Protein AF-A0A929RGM1-F1 (afdb_monomer_lite)

Secondary structure (DSSP, 8-state):
-----HHHHHHHHHHHHHTSTT-HHHHHHHHHHHHHHHHHHHHHHHHHHHHHHHHHHHTTTT------SS---HHHHHHGGGSTT-----EEEEEEEE--TT-TTSPEEEEEE-HHHHHHHT---SSSS----

Foldseek 3Di:
DDPPDPVNVVVVVVVCVVVCVVVVVVVVVVVCCVVVVVVVVVVVVVVVVVVVVVVCLLVVVVDDDDDDPPPDDQVVQCCQCVPPPDQTKDKDWDPVADQDPVHNVDGHIDIQMDPSVCVSNVHDDPDNDDDDD

Structure (mmCIF, N/CA/C/O backbone):
data_AF-A0A929RGM1-F1
#
_entry.id   AF-A0A929RGM1-F1
#
loop_
_atom_site.group_PDB
_atom_site.id
_atom_site.type_symbol
_atom_site.label_atom_id
_atom_site.label_alt_id
_atom_site.label_comp_id
_atom_site.label_asym_id
_atom_site.label_entity_id
_atom_site.label_seq_id
_atom_site.pdbx_PDB_ins_code
_atom_site.Cartn_x
_atom_site.Cartn_y
_atom_site.Cartn_z
_atom_site.occupancy
_atom_site.B_iso_or_equiv
_atom_site.auth_seq_id
_atom_site.auth_comp_id
_atom_site.auth_asym_id
_atom_site.auth_atom_id
_atom_site.pdbx_PDB_model_num
ATOM 1 N N . MET A 1 1 ? 7.173 16.650 -64.574 1.00 45.81 1 MET A N 1
ATOM 2 C CA . MET A 1 1 ? 7.467 16.515 -63.130 1.00 45.81 1 MET A CA 1
ATOM 3 C C . MET A 1 1 ? 7.708 15.042 -62.866 1.00 45.81 1 MET A C 1
ATOM 5 O O . MET A 1 1 ? 6.776 14.255 -62.935 1.00 45.81 1 MET A O 1
ATOM 9 N N . SER A 1 2 ? 8.979 14.668 -62.772 1.00 53.81 2 SER A N 1
ATOM 10 C CA . SER A 1 2 ? 9.475 13.295 -62.864 1.00 53.81 2 SER A CA 1
ATOM 11 C C . SER A 1 2 ? 8.918 12.427 -61.737 1.00 53.81 2 SER A C 1
ATOM 13 O O . SER A 1 2 ? 9.112 12.737 -60.564 1.00 53.81 2 SER A O 1
ATOM 15 N N . THR A 1 3 ? 8.257 11.326 -62.090 1.00 59.88 3 THR A N 1
ATOM 16 C CA . THR A 1 3 ? 7.874 10.258 -61.164 1.00 59.88 3 THR A CA 1
ATOM 17 C C .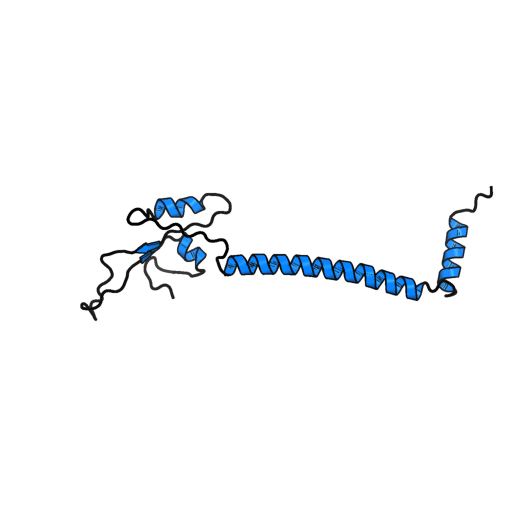 THR A 1 3 ? 9.136 9.531 -60.705 1.00 59.88 3 THR A C 1
ATOM 19 O O . THR A 1 3 ? 9.510 8.492 -61.251 1.00 59.88 3 THR A O 1
ATOM 22 N N . LEU A 1 4 ? 9.846 10.102 -59.734 1.00 65.62 4 LEU A N 1
ATOM 23 C CA . LEU A 1 4 ? 10.878 9.376 -59.006 1.00 65.62 4 LEU A CA 1
ATOM 24 C C . LEU A 1 4 ? 10.196 8.202 -58.306 1.00 65.62 4 LEU A C 1
ATOM 26 O O . LEU A 1 4 ? 9.332 8.389 -57.450 1.00 65.62 4 LEU A O 1
ATOM 30 N N . SER A 1 5 ? 10.541 6.982 -58.718 1.00 84.94 5 SER A N 1
ATOM 31 C CA . SER A 1 5 ? 9.991 5.794 -58.075 1.00 84.94 5 SER A CA 1
ATOM 32 C C . SER A 1 5 ? 10.426 5.793 -56.607 1.00 84.94 5 SER A C 1
ATOM 34 O O . SER A 1 5 ? 11.604 5.977 -56.305 1.00 84.94 5 SER A O 1
ATOM 36 N N . TRP A 1 6 ? 9.484 5.576 -55.689 1.00 84.50 6 TRP A N 1
ATOM 37 C CA . TRP A 1 6 ? 9.719 5.510 -54.238 1.00 84.50 6 TRP A CA 1
ATOM 38 C C . TRP A 1 6 ? 10.904 4.606 -53.851 1.00 84.50 6 TRP A C 1
ATOM 40 O O . TRP A 1 6 ? 11.647 4.876 -52.912 1.00 84.50 6 TRP A O 1
ATOM 50 N N . ARG A 1 7 ? 11.130 3.555 -54.646 1.00 85.69 7 ARG A N 1
ATOM 51 C CA . ARG A 1 7 ? 12.242 2.611 -54.498 1.00 85.69 7 ARG A CA 1
ATOM 52 C C . ARG A 1 7 ? 13.611 3.256 -54.724 1.00 85.69 7 ARG A C 1
ATOM 54 O O . ARG A 1 7 ? 14.546 2.908 -54.016 1.00 85.69 7 ARG A O 1
ATOM 61 N N . ALA A 1 8 ? 13.715 4.185 -55.673 1.00 85.31 8 ALA A N 1
ATOM 62 C CA . ALA A 1 8 ? 14.955 4.907 -55.957 1.00 85.31 8 ALA A CA 1
ATOM 63 C C . ALA A 1 8 ? 15.303 5.899 -54.834 1.00 85.31 8 ALA A C 1
ATOM 65 O O . ALA A 1 8 ? 16.464 6.027 -54.457 1.00 85.31 8 ALA A O 1
ATOM 66 N N . LEU A 1 9 ? 14.290 6.545 -54.247 1.00 84.44 9 LEU A N 1
ATOM 67 C CA . LEU A 1 9 ? 14.470 7.416 -53.081 1.00 84.44 9 LEU A CA 1
ATOM 68 C C . LEU A 1 9 ? 14.950 6.624 -51.854 1.00 84.44 9 LEU A C 1
ATOM 70 O O . LEU A 1 9 ? 15.890 7.038 -51.183 1.00 84.44 9 LEU A O 1
ATOM 74 N N . LEU A 1 10 ? 14.355 5.454 -51.596 1.00 86.06 10 LEU A N 1
ATOM 75 C CA . LEU A 1 10 ? 14.780 4.560 -50.513 1.00 86.06 10 LEU A CA 1
ATOM 76 C C . LEU A 1 10 ? 16.204 4.021 -50.708 1.00 86.06 10 LEU A C 1
ATOM 78 O O . LEU A 1 10 ? 16.947 3.922 -49.734 1.00 86.06 10 LEU A O 1
ATOM 82 N N . SER A 1 11 ? 16.600 3.677 -51.940 1.00 83.81 11 SER A N 1
ATOM 83 C CA . SER A 1 11 ? 17.955 3.176 -52.202 1.00 83.81 11 SER A CA 1
ATOM 84 C C . SER A 1 11 ? 19.031 4.239 -51.997 1.00 83.81 11 SER A C 1
ATOM 86 O O . SER A 1 11 ? 20.115 3.908 -51.519 1.00 83.81 11 SER A O 1
ATOM 88 N N . GLU A 1 12 ? 18.733 5.498 -52.328 1.00 82.12 12 GLU A N 1
ATOM 89 C CA . GLU A 1 12 ? 19.677 6.599 -52.130 1.00 82.12 12 GLU A CA 1
ATOM 90 C C . GLU A 1 12 ? 19.787 6.966 -50.648 1.00 82.12 12 GLU A C 1
ATOM 92 O O . GLU A 1 12 ? 20.886 6.980 -50.102 1.00 82.12 12 GLU A O 1
ATOM 97 N N . ALA A 1 13 ? 18.650 7.088 -49.950 1.00 81.94 13 ALA A N 1
ATOM 98 C CA . ALA A 1 13 ? 18.630 7.301 -48.504 1.00 81.94 13 ALA A CA 1
ATOM 99 C C . ALA A 1 13 ? 19.386 6.195 -47.743 1.00 81.94 13 ALA A C 1
ATOM 101 O O . ALA A 1 13 ? 20.087 6.466 -46.772 1.00 81.94 13 ALA A O 1
ATOM 102 N N . TRP A 1 14 ? 19.293 4.938 -48.194 1.00 81.06 14 TRP A N 1
ATOM 103 C CA . TRP A 1 14 ? 20.064 3.834 -47.621 1.00 81.06 14 TRP A CA 1
ATOM 104 C C . TRP A 1 14 ? 21.578 3.993 -47.827 1.00 81.06 14 TRP A C 1
ATOM 106 O O . TRP 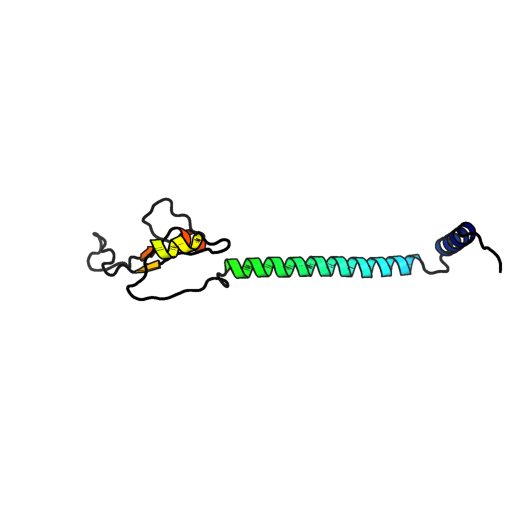A 1 14 ? 22.351 3.766 -46.894 1.00 81.06 14 TRP A O 1
ATOM 116 N N . ARG A 1 15 ? 22.022 4.400 -49.025 1.00 80.94 15 ARG A N 1
ATOM 117 C CA . ARG A 1 15 ? 23.446 4.676 -49.290 1.00 80.94 15 ARG A CA 1
ATOM 118 C C . ARG A 1 15 ? 23.948 5.867 -48.476 1.00 80.94 15 ARG A C 1
ATOM 120 O O . ARG A 1 15 ? 25.059 5.796 -47.953 1.00 80.94 15 ARG A O 1
ATOM 127 N N . ASP A 1 16 ? 23.132 6.898 -48.288 1.00 78.62 16 ASP A N 1
ATOM 128 C CA . ASP A 1 16 ? 23.451 8.043 -47.428 1.00 78.62 16 ASP A CA 1
ATOM 129 C C . ASP A 1 16 ? 23.593 7.628 -45.957 1.00 78.62 16 ASP A C 1
ATOM 131 O O . ASP A 1 16 ? 24.539 8.030 -45.274 1.00 78.62 16 ASP A O 1
ATOM 135 N N . CYS A 1 17 ? 22.720 6.737 -45.479 1.00 76.75 17 CYS A N 1
ATOM 136 C CA . CYS A 1 17 ? 22.841 6.145 -44.148 1.00 76.75 17 CYS A CA 1
ATOM 137 C C . CYS A 1 17 ? 24.127 5.316 -43.991 1.00 76.75 17 CYS A C 1
ATOM 139 O O . CYS A 1 17 ? 24.816 5.445 -42.979 1.00 76.75 17 CYS A O 1
ATOM 141 N N . MET A 1 18 ? 24.467 4.479 -44.980 1.00 76.44 18 MET A N 1
ATOM 142 C CA . MET A 1 18 ? 25.646 3.599 -44.932 1.00 76.44 18 MET A CA 1
ATOM 143 C C . MET A 1 18 ? 26.973 4.341 -45.128 1.00 76.44 18 MET A C 1
ATOM 145 O O . MET A 1 18 ? 27.988 3.924 -44.576 1.00 76.44 18 MET A O 1
ATOM 149 N N . SER A 1 19 ? 26.981 5.433 -45.894 1.00 77.12 19 SER A N 1
ATOM 150 C CA . SER A 1 19 ? 28.186 6.233 -46.152 1.00 77.12 19 SER A CA 1
ATOM 151 C C . SER A 1 19 ? 28.596 7.117 -44.967 1.00 77.12 19 SER A C 1
ATOM 153 O O . SER A 1 19 ? 29.677 7.702 -44.985 1.00 77.12 19 SER A O 1
ATOM 155 N N . GLY A 1 20 ? 27.764 7.210 -43.920 1.00 66.38 20 GLY A N 1
ATOM 156 C CA . GLY A 1 20 ? 28.074 7.922 -42.674 1.00 66.38 20 GLY A CA 1
ATOM 157 C C . GLY A 1 20 ? 28.031 9.452 -42.774 1.00 66.38 20 GLY A C 1
ATOM 158 O O . GLY A 1 20 ? 28.186 10.137 -41.762 1.00 66.38 20 GLY A O 1
ATOM 159 N N . THR A 1 21 ? 27.764 10.001 -43.959 1.00 65.75 21 THR A N 1
ATOM 160 C CA . THR A 1 21 ? 27.713 11.446 -44.240 1.00 65.75 21 THR A CA 1
ATOM 161 C C . THR A 1 21 ? 26.580 12.144 -43.484 1.00 65.75 21 THR A C 1
ATOM 163 O O . THR A 1 21 ? 26.756 13.251 -42.978 1.00 65.75 21 THR A O 1
ATOM 166 N N . ALA A 1 22 ? 25.446 11.464 -43.309 1.00 68.00 22 ALA A N 1
ATOM 167 C CA . ALA A 1 22 ? 24.259 11.999 -42.647 1.00 68.00 22 ALA A CA 1
ATOM 168 C C . ALA A 1 22 ? 24.266 11.871 -41.104 1.00 68.00 22 ALA A C 1
ATOM 170 O O . ALA A 1 22 ? 23.242 12.101 -40.465 1.00 68.00 22 ALA A O 1
ATOM 171 N N . ARG A 1 23 ? 25.399 11.496 -40.477 1.00 78.44 23 ARG A N 1
ATOM 172 C CA . ARG A 1 23 ? 25.530 11.294 -39.010 1.00 78.44 23 ARG A CA 1
ATOM 173 C C . ARG A 1 23 ? 24.435 10.403 -38.401 1.00 78.44 23 ARG A C 1
ATOM 175 O O . ARG A 1 23 ? 24.088 10.549 -37.228 1.00 78.44 23 ARG A O 1
ATOM 182 N N . VAL A 1 24 ? 23.907 9.465 -39.185 1.00 81.81 24 VAL A N 1
ATOM 183 C CA . VAL A 1 24 ? 22.728 8.662 -38.831 1.00 81.81 24 VAL A CA 1
ATOM 184 C C . VAL A 1 24 ? 22.916 7.943 -37.504 1.00 81.81 24 VAL A C 1
ATOM 186 O O . VAL A 1 24 ? 22.039 8.032 -36.660 1.00 81.81 24 VAL A O 1
ATOM 189 N N . GLY A 1 25 ? 24.089 7.357 -37.245 1.00 78.56 25 GLY A N 1
ATOM 190 C CA . GLY A 1 25 ? 24.372 6.709 -35.959 1.00 78.56 25 GLY A CA 1
ATOM 191 C C . GLY A 1 25 ? 24.206 7.641 -34.751 1.00 78.56 25 GLY A C 1
ATOM 192 O O . GLY A 1 25 ? 23.564 7.267 -33.773 1.00 78.56 25 GLY A O 1
ATOM 193 N N . MET A 1 26 ? 24.709 8.878 -34.829 1.00 84.12 26 MET A N 1
ATOM 194 C CA . MET A 1 26 ? 24.552 9.866 -33.754 1.00 84.12 26 MET A CA 1
ATOM 195 C C . MET A 1 26 ? 23.081 10.249 -33.560 1.00 84.12 26 MET A C 1
ATOM 197 O O . MET A 1 26 ? 22.609 10.315 -32.427 1.00 84.12 26 MET A O 1
ATOM 201 N N . LEU A 1 27 ? 22.348 10.467 -34.656 1.00 86.50 27 LEU A N 1
ATOM 202 C CA . LEU A 1 27 ? 20.924 10.803 -34.608 1.00 86.50 27 LEU A CA 1
ATOM 203 C C . LEU A 1 27 ? 20.079 9.639 -34.075 1.00 86.50 27 LEU A C 1
ATOM 205 O O . LEU A 1 27 ? 19.170 9.868 -33.284 1.00 86.50 27 LEU A O 1
ATOM 209 N N . THR A 1 28 ? 20.398 8.395 -34.437 1.00 86.38 28 THR A N 1
ATOM 210 C CA . THR A 1 28 ? 19.724 7.197 -33.923 1.00 86.38 28 THR A CA 1
ATOM 211 C C . THR A 1 28 ? 19.978 7.017 -32.433 1.00 86.38 28 THR A C 1
ATOM 213 O O . THR A 1 28 ? 19.033 6.745 -31.696 1.00 86.38 28 THR A O 1
ATOM 216 N N . ILE A 1 29 ? 21.215 7.211 -31.961 1.00 89.19 29 ILE A N 1
ATOM 217 C CA . ILE A 1 29 ? 21.531 7.154 -30.526 1.00 89.19 29 ILE A CA 1
ATOM 218 C C . ILE A 1 29 ? 20.762 8.243 -29.778 1.00 89.19 29 ILE A C 1
ATOM 220 O O . ILE A 1 29 ? 20.124 7.947 -28.772 1.00 89.19 29 ILE A O 1
ATOM 224 N N . LEU A 1 30 ? 20.768 9.478 -30.288 1.00 92.81 30 LEU A N 1
ATOM 225 C CA . LEU A 1 30 ? 20.038 10.592 -29.684 1.00 92.81 30 LEU A CA 1
ATOM 226 C C . LEU A 1 30 ? 18.533 10.302 -29.621 1.00 92.81 30 LEU A C 1
ATOM 228 O O . LEU A 1 30 ? 17.927 10.441 -28.563 1.00 92.81 30 LEU A O 1
ATOM 232 N N . ALA A 1 31 ? 17.938 9.859 -30.729 1.00 93.06 31 ALA A N 1
ATOM 233 C CA . ALA A 1 31 ? 16.524 9.507 -30.790 1.00 93.06 31 ALA A CA 1
ATOM 234 C C . ALA A 1 31 ? 16.187 8.369 -29.816 1.00 93.06 31 ALA A C 1
ATOM 236 O O . ALA A 1 31 ? 15.206 8.458 -29.082 1.00 93.06 31 ALA A O 1
ATOM 237 N N . THR A 1 32 ? 17.029 7.337 -29.753 1.00 93.75 32 THR A N 1
ATOM 238 C CA . THR A 1 32 ? 16.849 6.206 -28.834 1.00 93.75 32 THR A CA 1
ATOM 239 C C . THR A 1 32 ? 16.952 6.653 -27.380 1.00 93.75 32 THR A C 1
ATOM 241 O O . THR A 1 32 ? 16.131 6.252 -26.563 1.00 93.75 32 THR A O 1
ATOM 244 N N . ALA A 1 33 ? 17.915 7.515 -27.052 1.00 95.88 33 ALA A N 1
ATOM 245 C CA . ALA A 1 33 ? 18.078 8.055 -25.708 1.00 95.88 33 ALA A CA 1
ATOM 246 C C . ALA A 1 33 ? 16.890 8.935 -25.295 1.00 95.88 33 ALA A C 1
ATOM 248 O O . ALA A 1 33 ? 16.409 8.814 -24.173 1.00 95.88 33 ALA A O 1
ATOM 249 N N . LEU A 1 34 ? 16.384 9.779 -26.199 1.00 96.56 34 LEU A N 1
ATOM 250 C CA . LEU A 1 34 ? 15.218 10.625 -25.937 1.00 96.56 34 LEU A CA 1
ATOM 251 C C . LEU A 1 34 ? 13.952 9.788 -25.728 1.00 96.56 34 LEU A C 1
ATOM 253 O O . LEU A 1 34 ? 13.276 9.940 -24.714 1.00 96.56 34 LEU A O 1
ATOM 257 N N . VAL A 1 35 ? 13.653 8.873 -26.653 1.00 96.56 35 VAL A N 1
ATOM 258 C CA . VAL A 1 35 ? 12.462 8.014 -26.568 1.00 96.56 35 VAL A CA 1
ATOM 259 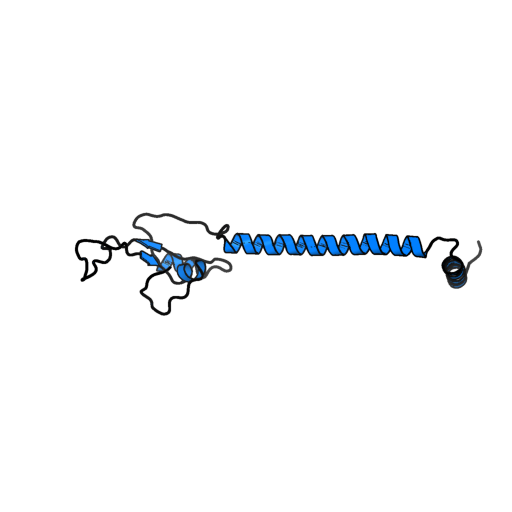C C . VAL A 1 35 ? 12.558 7.073 -25.368 1.00 96.56 35 VAL A C 1
ATOM 261 O O . VAL A 1 35 ? 11.625 6.992 -24.574 1.00 96.56 35 VAL A O 1
ATOM 264 N N . GLY A 1 36 ? 13.700 6.406 -25.191 1.00 95.88 36 GLY A N 1
ATOM 265 C CA . GLY A 1 36 ? 13.943 5.523 -24.055 1.00 95.88 36 GLY A CA 1
ATOM 266 C C . GLY A 1 36 ? 13.874 6.264 -22.721 1.00 95.88 36 GLY A C 1
ATOM 267 O O . GLY A 1 36 ? 13.262 5.770 -21.781 1.00 95.88 36 GLY A O 1
ATOM 268 N N . GLY A 1 37 ? 14.422 7.479 -22.650 1.00 95.75 37 GLY A N 1
ATOM 269 C CA . GLY A 1 37 ? 14.340 8.334 -21.467 1.00 95.75 37 GLY A CA 1
ATOM 270 C C . GLY A 1 37 ? 12.902 8.686 -21.094 1.00 95.75 37 GLY A C 1
ATOM 271 O O . GLY A 1 37 ? 12.535 8.559 -19.929 1.00 95.75 37 GLY A O 1
ATOM 272 N N . ILE A 1 38 ? 12.073 9.057 -22.076 1.00 95.44 38 ILE A N 1
ATOM 273 C CA . ILE A 1 38 ? 10.648 9.355 -21.858 1.00 95.44 38 ILE A CA 1
ATOM 274 C C . ILE A 1 38 ? 9.903 8.115 -21.352 1.00 95.44 38 ILE A C 1
ATOM 276 O O . ILE A 1 38 ? 9.178 8.209 -20.365 1.00 95.44 38 ILE A O 1
ATOM 280 N N . ILE A 1 39 ? 10.115 6.952 -21.975 1.00 94.94 39 ILE A N 1
ATOM 281 C CA . ILE A 1 39 ? 9.470 5.694 -21.562 1.00 94.94 39 ILE A CA 1
ATOM 282 C C . ILE A 1 39 ? 9.866 5.326 -20.125 1.00 94.94 39 ILE A C 1
ATOM 284 O O . ILE A 1 39 ? 9.013 4.973 -19.311 1.00 94.94 39 ILE A O 1
ATOM 288 N N . CYS A 1 40 ? 11.154 5.431 -19.789 1.00 94.31 40 CYS A N 1
ATOM 289 C CA . CYS A 1 40 ? 11.642 5.162 -18.439 1.00 94.31 40 CYS A CA 1
ATOM 290 C C . CYS A 1 40 ? 11.072 6.147 -17.410 1.00 94.31 40 CYS A C 1
ATOM 292 O O . CYS A 1 40 ? 10.705 5.730 -16.311 1.00 94.31 40 CYS A O 1
ATOM 294 N N . ALA A 1 41 ? 10.988 7.436 -17.754 1.00 93.19 41 ALA A N 1
ATOM 295 C CA . ALA A 1 41 ? 10.419 8.456 -16.880 1.00 93.19 41 ALA A CA 1
ATOM 296 C C . ALA A 1 41 ? 8.934 8.187 -16.599 1.00 93.19 41 ALA A C 1
ATOM 298 O O . ALA A 1 41 ? 8.530 8.187 -15.439 1.00 93.19 41 ALA A O 1
ATOM 299 N N . ASP A 1 42 ? 8.149 7.876 -17.633 1.00 93.06 42 ASP A N 1
ATOM 300 C CA . ASP A 1 42 ? 6.725 7.560 -17.499 1.00 93.06 42 ASP A CA 1
ATOM 301 C C . ASP A 1 42 ? 6.494 6.316 -16.625 1.00 93.06 42 ASP A C 1
ATOM 303 O O . ASP A 1 42 ? 5.723 6.343 -15.662 1.00 93.06 42 ASP A O 1
ATOM 307 N N . ALA A 1 43 ? 7.260 5.246 -16.867 1.00 90.50 43 ALA A N 1
ATOM 308 C CA . ALA A 1 43 ? 7.209 4.038 -16.047 1.00 90.50 43 ALA A CA 1
ATOM 309 C C . ALA A 1 43 ? 7.565 4.313 -14.574 1.00 90.50 43 ALA A C 1
ATOM 311 O O . ALA A 1 43 ? 6.940 3.759 -13.663 1.00 90.50 43 ALA A O 1
ATOM 312 N N . PHE A 1 44 ? 8.552 5.179 -14.321 1.00 90.62 44 PHE A N 1
ATOM 313 C CA . PHE A 1 44 ? 8.931 5.566 -12.964 1.00 90.62 44 PHE A CA 1
ATOM 314 C C . PHE A 1 44 ? 7.839 6.397 -12.279 1.00 90.62 44 PHE A C 1
ATOM 316 O O . PHE A 1 44 ? 7.519 6.127 -11.121 1.00 90.62 44 PHE A O 1
ATOM 323 N N . SER A 1 45 ? 7.228 7.348 -12.989 1.00 88.62 45 SER A N 1
ATOM 324 C CA . SER A 1 45 ? 6.122 8.170 -12.485 1.00 88.62 45 SER A CA 1
ATOM 325 C C . SER A 1 45 ? 4.875 7.345 -12.157 1.00 88.62 45 SER A C 1
ATOM 327 O O . SER A 1 45 ? 4.274 7.519 -11.099 1.00 88.62 45 SER A O 1
ATOM 329 N N . LEU A 1 46 ? 4.502 6.392 -13.013 1.00 85.88 46 LEU A N 1
ATOM 330 C CA . LEU A 1 46 ? 3.401 5.464 -12.730 1.00 85.88 46 LEU A CA 1
ATOM 331 C C . LEU A 1 46 ? 3.685 4.632 -11.477 1.00 85.88 46 LEU A C 1
ATOM 333 O O . LEU A 1 46 ? 2.824 4.463 -10.605 1.00 85.88 46 LEU A O 1
ATOM 337 N N . ARG A 1 47 ? 4.921 4.139 -11.355 1.00 86.06 47 ARG A N 1
ATOM 338 C CA . ARG A 1 47 ? 5.337 3.352 -10.198 1.00 86.06 47 ARG A CA 1
ATOM 339 C C . ARG A 1 47 ? 5.334 4.186 -8.920 1.00 86.06 47 ARG A C 1
ATOM 341 O O . ARG A 1 47 ? 4.831 3.691 -7.914 1.00 86.06 47 ARG A O 1
ATOM 348 N N . SER A 1 48 ? 5.840 5.419 -8.935 1.00 83.81 48 SER A N 1
ATOM 349 C CA . SER A 1 48 ? 5.874 6.268 -7.738 1.00 83.81 48 SER A CA 1
ATOM 350 C C . SER A 1 48 ? 4.468 6.561 -7.215 1.00 83.81 48 SER A C 1
ATOM 352 O O . SER A 1 48 ? 4.214 6.340 -6.034 1.00 83.81 48 SER A O 1
ATOM 354 N N . VAL A 1 49 ? 3.524 6.913 -8.095 1.00 84.06 49 VAL A N 1
ATOM 355 C CA . VAL A 1 49 ? 2.118 7.143 -7.718 1.00 84.06 49 VAL A CA 1
ATOM 356 C C . VAL A 1 49 ? 1.482 5.882 -7.128 1.00 84.06 49 VAL A C 1
ATOM 358 O O . VAL A 1 49 ? 0.779 5.953 -6.120 1.00 84.06 49 VAL A O 1
ATOM 361 N N . SER A 1 50 ? 1.744 4.708 -7.711 1.00 80.31 50 SER A N 1
ATOM 362 C CA . SER A 1 50 ? 1.202 3.444 -7.191 1.00 80.31 50 SER A CA 1
ATOM 363 C C . SER A 1 50 ? 1.735 3.092 -5.797 1.00 80.31 50 SER A C 1
ATOM 365 O O . SER A 1 50 ? 0.975 2.638 -4.938 1.00 80.31 50 SER A O 1
ATOM 367 N N . VAL A 1 51 ? 3.028 3.334 -5.561 1.00 82.88 51 VAL A N 1
ATOM 368 C CA . VAL A 1 51 ? 3.693 3.071 -4.280 1.00 82.88 51 VAL A CA 1
ATOM 369 C C . VAL A 1 51 ? 3.195 4.048 -3.224 1.00 82.88 51 VAL A C 1
ATOM 371 O O . VAL A 1 51 ? 2.893 3.631 -2.110 1.00 82.88 51 VAL A O 1
ATOM 374 N N . GLU A 1 52 ? 3.034 5.317 -3.582 1.00 78.50 52 GLU A N 1
ATOM 375 C CA . GLU A 1 52 ? 2.530 6.353 -2.683 1.00 78.50 52 GLU A CA 1
ATOM 376 C C . GLU A 1 52 ? 1.055 6.141 -2.317 1.00 78.50 52 GLU A C 1
ATOM 378 O O . GLU A 1 52 ? 0.665 6.240 -1.156 1.00 78.50 52 GLU A O 1
ATOM 383 N N . ALA A 1 53 ? 0.222 5.725 -3.274 1.00 72.00 53 ALA A N 1
ATOM 384 C CA . ALA A 1 53 ? -1.153 5.334 -2.978 1.00 72.00 53 ALA A CA 1
ATOM 385 C C . ALA A 1 53 ? -1.219 4.103 -2.054 1.00 72.00 53 ALA A C 1
ATOM 387 O O . ALA A 1 53 ? -2.118 3.995 -1.215 1.00 72.00 53 ALA A O 1
ATOM 388 N N . ALA A 1 54 ? -0.287 3.155 -2.197 1.00 74.81 54 ALA A N 1
ATOM 389 C CA . ALA A 1 54 ? -0.200 2.001 -1.312 1.00 74.81 54 ALA A CA 1
ATOM 390 C C . ALA A 1 54 ? 0.257 2.399 0.099 1.00 74.81 54 ALA A C 1
ATOM 392 O O . ALA A 1 54 ? -0.397 2.000 1.063 1.00 74.81 54 ALA A O 1
ATOM 393 N N . SER A 1 55 ? 1.304 3.219 0.230 1.00 75.75 55 SER A N 1
ATOM 394 C CA . SER A 1 55 ? 1.791 3.689 1.531 1.00 75.75 55 SER A CA 1
ATOM 395 C C . SER A 1 55 ? 0.733 4.522 2.256 1.00 75.75 55 SER A C 1
ATOM 397 O O . SER A 1 55 ? 0.471 4.277 3.431 1.00 75.75 55 SER A O 1
ATOM 399 N N . PHE A 1 56 ? 0.021 5.411 1.555 1.00 75.38 56 PHE A N 1
ATOM 400 C CA . PHE A 1 56 ? -1.071 6.199 2.133 1.00 75.38 56 PHE A CA 1
ATOM 401 C C . PHE A 1 56 ? -2.182 5.320 2.731 1.00 75.38 56 PHE A C 1
ATOM 403 O O . PHE A 1 56 ? -2.733 5.627 3.790 1.00 75.38 56 PHE A O 1
ATOM 410 N N . ARG A 1 57 ? -2.497 4.188 2.087 1.00 77.81 57 ARG A N 1
ATOM 411 C CA . ARG A 1 57 ? -3.466 3.214 2.614 1.00 77.81 57 ARG A CA 1
ATOM 412 C C . ARG A 1 57 ? -2.926 2.425 3.803 1.00 77.81 57 ARG A C 1
ATOM 414 O O . ARG A 1 57 ? -3.699 2.174 4.724 1.00 77.81 57 ARG A O 1
ATOM 421 N N . VAL A 1 58 ? -1.649 2.038 3.784 1.00 75.56 58 VAL A N 1
ATOM 422 C CA . VAL A 1 58 ? -0.998 1.339 4.909 1.00 75.56 58 VAL A CA 1
ATOM 423 C C . VAL A 1 58 ? -0.947 2.238 6.144 1.00 75.56 58 VAL A C 1
ATOM 425 O O . VAL A 1 58 ? -1.220 1.777 7.245 1.00 75.56 58 VAL A O 1
ATOM 428 N N . HIS A 1 59 ? -0.710 3.537 5.967 1.00 77.12 59 HIS A N 1
ATOM 429 C CA . HIS A 1 59 ? -0.720 4.522 7.052 1.00 77.12 59 HIS A CA 1
ATOM 430 C C . HIS A 1 59 ? -2.126 5.006 7.440 1.00 77.12 59 HIS A C 1
ATOM 432 O O . HIS A 1 59 ? -2.260 6.045 8.079 1.00 77.12 59 HIS A O 1
ATOM 438 N N . LEU A 1 60 ? -3.179 4.274 7.050 1.00 76.81 60 LEU A N 1
ATOM 439 C CA . LEU A 1 60 ? -4.578 4.583 7.366 1.00 76.81 60 LEU A CA 1
ATOM 440 C C . LEU A 1 60 ? -5.021 6.002 6.946 1.00 76.81 60 LEU A C 1
ATOM 442 O O . LEU A 1 60 ? -6.035 6.494 7.427 1.00 76.81 60 LEU A O 1
ATOM 446 N N . GLY A 1 61 ? -4.340 6.649 5.993 1.00 76.62 61 GLY A N 1
ATOM 447 C CA . GLY A 1 61 ? -4.639 8.027 5.575 1.00 76.62 61 GLY A CA 1
ATOM 448 C C . GLY A 1 61 ? -6.017 8.205 4.919 1.00 76.62 61 GLY A C 1
ATOM 449 O O . GLY A 1 61 ? -6.540 9.313 4.842 1.00 76.62 61 GLY A O 1
ATOM 450 N N . SER A 1 62 ? -6.636 7.107 4.474 1.00 81.69 62 SER A N 1
ATOM 451 C CA . SER A 1 62 ? -8.005 7.075 3.928 1.00 81.69 62 SER A CA 1
ATOM 452 C C . SER A 1 62 ? -9.076 6.687 4.956 1.00 81.69 62 SER A C 1
ATOM 454 O O . SER A 1 62 ? -10.249 6.576 4.604 1.00 81.69 62 SER A O 1
ATOM 456 N N . VAL A 1 63 ? -8.700 6.470 6.219 1.00 85.56 63 VAL A N 1
ATOM 457 C CA . VAL A 1 63 ? -9.634 6.105 7.287 1.00 85.56 63 VAL A CA 1
ATOM 458 C C . VAL A 1 63 ? -10.201 7.367 7.924 1.00 85.56 63 VAL A C 1
ATOM 460 O O . VAL A 1 63 ? -9.468 8.256 8.351 1.00 85.56 63 VAL A O 1
ATOM 463 N N . ARG A 1 64 ? -11.529 7.438 8.020 1.00 85.62 64 ARG A N 1
ATOM 464 C CA . ARG A 1 64 ? -12.229 8.492 8.756 1.00 85.62 64 ARG A CA 1
ATOM 465 C C . ARG A 1 64 ? -12.785 7.923 10.054 1.00 85.62 64 ARG A C 1
ATOM 467 O O . ARG A 1 64 ? -13.588 6.997 10.022 1.00 85.62 64 ARG A O 1
ATOM 474 N N . VAL A 1 65 ? -12.390 8.515 11.178 1.00 88.12 65 VAL A N 1
ATOM 475 C CA . VAL A 1 65 ? -12.914 8.159 12.500 1.00 88.12 65 VAL A CA 1
ATOM 476 C C . VAL A 1 65 ? -14.155 8.998 12.786 1.00 88.12 65 VAL A C 1
ATOM 478 O O . VAL A 1 65 ? -14.101 10.226 12.752 1.00 88.12 65 VAL A O 1
ATOM 481 N N . LEU A 1 66 ? -15.271 8.330 13.066 1.00 87.50 66 LEU A N 1
ATOM 482 C CA . LEU A 1 66 ? -16.496 8.955 13.553 1.00 87.50 66 LEU A CA 1
ATOM 483 C C . LEU A 1 66 ? -16.625 8.641 15.042 1.00 87.50 66 LEU A C 1
ATOM 485 O O . LEU A 1 66 ? -16.581 7.477 15.432 1.00 87.50 66 LEU A O 1
ATOM 489 N N . GLN A 1 67 ? -16.756 9.676 15.868 1.00 89.00 67 GLN A N 1
ATOM 490 C CA . GLN A 1 67 ? -16.927 9.523 17.310 1.00 89.00 67 GLN A CA 1
ATOM 491 C C . GLN A 1 67 ? -18.381 9.784 17.688 1.00 89.00 67 GLN A C 1
ATOM 493 O O . GLN A 1 67 ? -18.944 10.816 17.329 1.00 89.00 67 GLN A O 1
ATOM 498 N N . ALA A 1 68 ? -18.969 8.856 18.435 1.00 85.31 68 ALA A N 1
ATOM 499 C CA . ALA A 1 68 ? -20.310 8.982 18.980 1.00 85.31 68 ALA A CA 1
ATOM 500 C C . ALA A 1 68 ? -20.319 8.369 20.387 1.00 85.31 68 ALA A C 1
ATOM 502 O O . ALA A 1 68 ? -19.980 7.201 20.561 1.00 8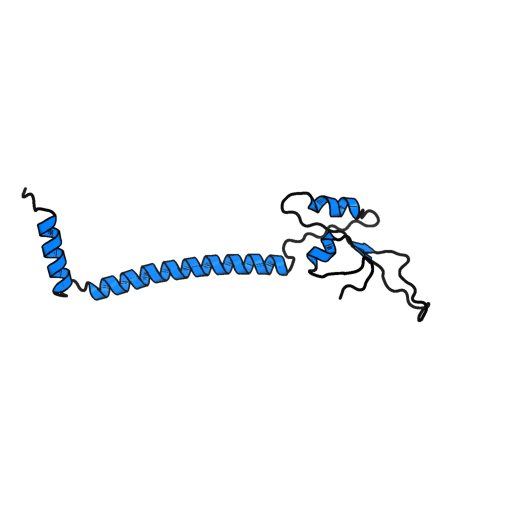5.31 68 ALA A O 1
ATOM 503 N N . GLN A 1 69 ? -20.631 9.162 21.413 1.00 83.12 69 GLN A N 1
ATOM 504 C CA . GLN A 1 69 ? -20.633 8.684 22.801 1.00 83.12 69 GLN A CA 1
ATOM 505 C C . GLN A 1 69 ? -21.933 7.929 23.096 1.00 83.12 69 GLN A C 1
ATOM 507 O O . GLN A 1 69 ? -23.018 8.430 22.807 1.00 83.12 69 GLN A O 1
ATOM 512 N N . GLY A 1 70 ? -21.821 6.716 23.645 1.00 82.44 70 GLY A N 1
ATOM 513 C CA . GLY A 1 70 ? -22.963 5.898 24.078 1.00 82.44 70 GLY A CA 1
ATOM 514 C C . GLY A 1 70 ? -23.872 5.360 22.963 1.00 82.44 70 GLY A C 1
ATOM 515 O O . GLY A 1 70 ? -24.854 4.691 23.261 1.00 82.44 70 GLY A O 1
ATOM 516 N N . SER A 1 71 ? -23.565 5.626 21.691 1.00 83.94 71 SER A N 1
ATOM 517 C CA . SER A 1 71 ? -24.424 5.301 20.538 1.00 83.94 71 SER A CA 1
ATOM 518 C C . SER A 1 71 ? -23.718 4.487 19.447 1.00 83.94 71 SER A C 1
ATOM 520 O O . SER A 1 71 ? -24.160 4.447 18.301 1.00 83.94 71 SER A O 1
ATOM 522 N N . ILE A 1 72 ? -22.621 3.809 19.799 1.00 89.12 72 ILE A N 1
ATOM 523 C CA . ILE A 1 72 ? -21.906 2.907 18.889 1.00 89.12 72 ILE A CA 1
ATOM 524 C C . ILE A 1 72 ? -22.593 1.537 18.896 1.00 89.12 72 ILE A C 1
ATOM 526 O O . ILE A 1 72 ? -22.427 0.748 19.831 1.00 89.12 72 ILE A O 1
ATOM 530 N N . ASP A 1 73 ? -23.332 1.248 17.825 1.00 89.88 73 ASP A N 1
ATOM 531 C CA . ASP A 1 73 ? -23.804 -0.097 17.500 1.00 89.88 73 ASP A CA 1
ATOM 532 C C . ASP A 1 73 ? -22.814 -0.779 16.547 1.00 89.88 73 ASP A C 1
ATOM 534 O O . ASP A 1 73 ? -22.738 -0.464 15.356 1.00 89.88 73 ASP A O 1
ATOM 538 N N . GLY A 1 74 ? -22.057 -1.738 17.085 1.00 88.81 74 GLY A N 1
ATOM 539 C CA . GLY A 1 74 ? -21.045 -2.469 16.332 1.00 88.81 74 GLY A CA 1
ATOM 540 C C . GLY A 1 74 ? -21.605 -3.197 15.110 1.00 88.81 74 GLY A C 1
ATOM 541 O O . GLY A 1 74 ? -20.977 -3.160 14.056 1.00 88.81 74 GLY A O 1
ATOM 542 N N . ALA A 1 75 ? -22.796 -3.797 15.200 1.00 89.88 75 ALA A N 1
ATOM 543 C CA . ALA A 1 75 ? -23.372 -4.551 14.086 1.00 89.88 75 ALA A CA 1
ATOM 544 C C . ALA A 1 75 ? -23.757 -3.630 12.919 1.00 89.88 75 ALA A C 1
ATOM 546 O O . ALA A 1 75 ? -23.498 -3.945 11.756 1.00 89.88 75 ALA A O 1
ATOM 547 N N . THR A 1 76 ? -24.329 -2.465 13.232 1.00 90.75 76 THR A N 1
ATOM 548 C CA . THR A 1 76 ? -24.692 -1.455 12.231 1.00 90.75 76 THR A CA 1
ATOM 549 C C . THR A 1 76 ? -23.452 -0.832 11.584 1.00 90.75 76 THR A C 1
ATOM 551 O O . THR A 1 76 ? -23.408 -0.672 10.363 1.00 90.75 76 THR A O 1
ATOM 554 N N . CYS A 1 77 ? -22.413 -0.528 12.367 1.00 90.88 77 CYS A N 1
ATOM 555 C CA . CYS A 1 77 ? -21.149 -0.022 11.831 1.00 90.88 77 CYS A CA 1
ATOM 556 C C . CYS A 1 77 ? -20.433 -1.054 10.949 1.00 90.88 77 CYS A C 1
ATOM 558 O O . CYS A 1 77 ? -19.936 -0.699 9.882 1.00 90.88 77 CYS A O 1
ATOM 560 N N . ASP A 1 78 ? -20.405 -2.325 11.353 1.00 90.75 78 ASP A N 1
ATOM 561 C CA . ASP A 1 78 ? -19.798 -3.400 10.564 1.00 90.75 78 ASP A CA 1
ATOM 562 C C . ASP A 1 78 ? -20.586 -3.655 9.268 1.00 90.75 78 ASP A C 1
ATOM 564 O O . ASP A 1 78 ? -19.996 -3.914 8.221 1.00 90.75 78 ASP A O 1
ATOM 568 N N . ALA A 1 79 ? -21.911 -3.455 9.269 1.00 91.12 79 ALA A N 1
ATOM 569 C CA . ALA A 1 79 ? -22.744 -3.581 8.072 1.00 91.12 79 ALA A CA 1
ATOM 570 C C . ALA A 1 79 ? -22.398 -2.576 6.955 1.00 91.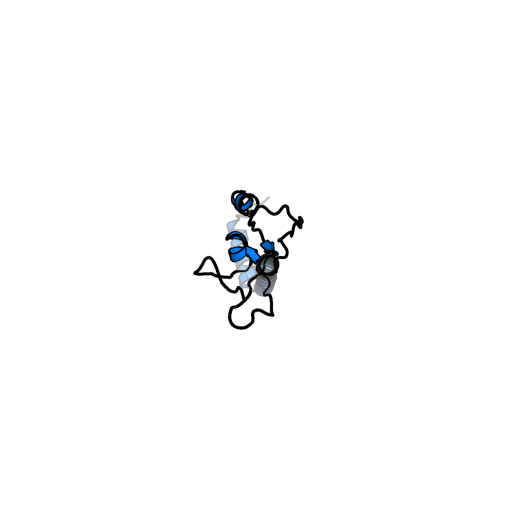12 79 ALA A C 1
ATOM 572 O O . ALA A 1 79 ? -22.694 -2.854 5.790 1.00 91.12 79 ALA A O 1
ATOM 573 N N . LEU A 1 80 ? -21.722 -1.460 7.261 1.00 89.56 80 LEU A N 1
ATOM 574 C CA . LEU A 1 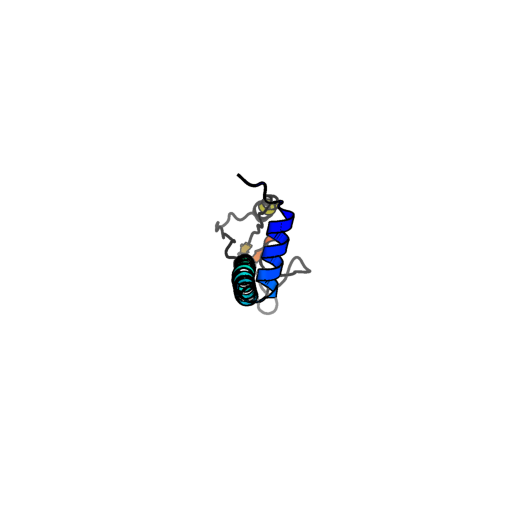80 ? -21.209 -0.529 6.245 1.00 89.56 80 LEU A CA 1
ATOM 575 C C . LEU A 1 80 ? -20.180 -1.188 5.312 1.00 89.56 80 LEU A C 1
ATOM 577 O O . LEU A 1 80 ? -20.032 -0.753 4.172 1.00 89.56 80 LEU A O 1
ATOM 581 N N . SER A 1 81 ? -19.520 -2.266 5.751 1.00 90.00 81 SER A N 1
ATOM 582 C CA . SER A 1 81 ? -18.605 -3.063 4.918 1.00 90.00 81 SER A CA 1
ATOM 583 C C . SER A 1 81 ? -19.292 -3.751 3.730 1.00 90.00 81 SER A C 1
ATOM 585 O O . SER A 1 81 ? -18.625 -4.179 2.792 1.00 90.00 81 SER A O 1
ATOM 587 N N . ARG A 1 82 ? -20.632 -3.833 3.724 1.00 90.69 82 ARG A N 1
ATOM 588 C CA . ARG A 1 82 ? -21.403 -4.354 2.584 1.00 90.69 82 ARG A CA 1
ATOM 589 C C . ARG A 1 82 ? -21.395 -3.405 1.385 1.00 90.69 82 ARG A C 1
ATOM 591 O O . ARG A 1 82 ? -21.738 -3.826 0.282 1.00 90.69 82 ARG A O 1
ATOM 598 N N . ILE A 1 83 ? -21.047 -2.133 1.586 1.00 92.69 83 ILE A N 1
ATOM 599 C CA . ILE A 1 83 ? -20.967 -1.147 0.508 1.00 92.69 83 ILE A CA 1
ATOM 600 C C . ILE A 1 83 ? -19.679 -1.406 -0.295 1.00 92.69 83 ILE A C 1
ATOM 602 O O . ILE A 1 83 ? -18.593 -1.421 0.290 1.00 92.69 83 ILE A O 1
ATOM 606 N N . PRO A 1 84 ? -19.755 -1.579 -1.630 1.00 89.94 84 PRO A N 1
ATOM 607 C CA . PRO A 1 84 ? -18.577 -1.834 -2.453 1.00 89.94 84 PRO A CA 1
ATOM 608 C C . PRO A 1 84 ? -17.489 -0.771 -2.261 1.00 89.94 84 PRO A C 1
ATOM 610 O O . PRO A 1 84 ? -17.735 0.424 -2.408 1.00 89.94 84 PRO A O 1
ATOM 613 N N . GLY A 1 85 ? -16.273 -1.218 -1.938 1.00 85.94 85 GLY A N 1
ATOM 614 C CA . GLY A 1 85 ? -15.117 -0.343 -1.719 1.00 85.94 85 GLY A CA 1
ATOM 615 C C . GLY A 1 85 ? -15.010 0.268 -0.316 1.00 85.94 85 GLY A C 1
ATOM 616 O O . GLY A 1 85 ? -14.036 0.973 -0.052 1.00 85.94 85 GLY A O 1
ATOM 617 N N . VAL A 1 86 ? -15.945 -0.015 0.597 1.00 88.69 86 VAL A N 1
ATOM 618 C CA . VAL A 1 86 ? -15.906 0.470 1.984 1.00 88.69 86 VAL A CA 1
ATOM 619 C C . VAL A 1 86 ? -15.368 -0.617 2.910 1.00 88.69 86 VAL A C 1
ATOM 621 O O . VAL A 1 86 ? -15.862 -1.738 2.941 1.00 88.69 86 VAL A O 1
ATOM 624 N N . ARG A 1 87 ? -14.360 -0.265 3.712 1.00 88.38 87 ARG A N 1
ATOM 625 C CA . ARG A 1 87 ? -13.945 -1.045 4.884 1.00 88.38 87 ARG A CA 1
ATOM 626 C C . ARG A 1 87 ? -14.411 -0.294 6.119 1.00 88.38 87 ARG A C 1
ATOM 628 O O . ARG A 1 87 ? -14.111 0.891 6.252 1.00 88.38 87 ARG A O 1
ATOM 635 N N . ALA A 1 88 ? -15.150 -0.968 6.986 1.00 91.19 88 ALA A N 1
ATOM 636 C CA . ALA A 1 88 ? -15.744 -0.369 8.169 1.00 91.19 88 ALA A CA 1
ATOM 637 C C . ALA A 1 88 ? -15.502 -1.252 9.386 1.00 91.19 88 ALA A C 1
ATOM 639 O O . ALA A 1 88 ? -15.291 -2.452 9.255 1.00 91.19 88 ALA A O 1
ATOM 640 N N . GLY A 1 89 ? -15.536 -0.633 10.556 1.00 90.31 89 GLY A N 1
ATOM 641 C CA . GLY A 1 89 ? -15.446 -1.306 11.834 1.00 90.31 89 GLY A CA 1
ATOM 642 C C . GLY A 1 89 ? -15.811 -0.338 12.951 1.00 90.31 89 GLY A C 1
ATOM 643 O O . GLY A 1 89 ? -15.773 0.881 12.770 1.00 90.31 89 GLY A O 1
ATOM 644 N N . ALA A 1 90 ? -16.194 -0.883 14.094 1.00 91.44 90 ALA A N 1
ATOM 645 C CA . ALA A 1 90 ? -16.451 -0.150 15.316 1.00 91.44 90 ALA A CA 1
ATOM 646 C C . ALA A 1 90 ? -15.482 -0.573 16.417 1.00 91.44 90 ALA A C 1
ATOM 648 O O . ALA A 1 90 ? -15.004 -1.711 16.467 1.00 91.44 90 ALA A O 1
ATOM 649 N N . VAL A 1 91 ? -15.225 0.382 17.305 1.00 90.50 91 VAL A N 1
ATOM 650 C CA . VAL A 1 91 ? -14.532 0.214 18.579 1.00 90.50 91 VAL A CA 1
ATOM 651 C C . VAL A 1 91 ? -15.414 0.892 19.619 1.00 90.50 91 VAL A C 1
ATOM 653 O O . VAL A 1 91 ? -15.793 2.048 19.427 1.00 90.50 91 VAL A O 1
ATOM 656 N N . ARG A 1 92 ? -15.726 0.214 20.721 1.00 89.81 92 ARG A N 1
ATOM 657 C CA . ARG A 1 92 ? -16.369 0.844 21.880 1.00 89.81 92 ARG A CA 1
ATOM 658 C C . ARG A 1 92 ? -15.685 0.428 23.171 1.00 89.81 92 ARG A C 1
ATOM 660 O O . ARG A 1 92 ? -15.235 -0.705 23.296 1.00 89.81 92 ARG A O 1
ATOM 667 N N . SER A 1 93 ? -15.601 1.354 24.121 1.00 87.75 93 SER A N 1
ATOM 668 C CA . SER A 1 93 ? -15.124 1.062 25.475 1.00 87.75 93 SER A CA 1
ATOM 669 C C . SER A 1 93 ? -16.235 0.394 26.277 1.00 87.75 93 SER A C 1
ATOM 671 O O . SER A 1 93 ? -17.388 0.814 26.192 1.00 87.75 93 SER A O 1
ATOM 673 N N . VAL A 1 94 ? -15.884 -0.599 27.088 1.00 84.25 94 VAL A N 1
ATOM 674 C CA . VAL A 1 94 ? -16.778 -1.216 28.070 1.00 84.25 94 VAL A CA 1
ATOM 675 C C . VAL A 1 94 ? -16.449 -0.625 29.437 1.00 84.25 94 VAL A C 1
ATOM 677 O O . VAL A 1 94 ? -15.364 -0.844 29.972 1.00 84.25 94 VAL A O 1
ATOM 680 N N . GLU A 1 95 ? -17.377 0.148 30.002 1.00 74.38 95 GLU A N 1
ATOM 681 C CA . GLU A 1 95 ? -17.170 0.903 31.252 1.00 74.38 95 GLU A CA 1
ATOM 682 C C . GLU A 1 95 ? -16.881 0.016 32.465 1.00 74.38 95 GLU A C 1
ATOM 684 O O . GLU A 1 95 ? -16.176 0.433 33.380 1.00 74.38 95 GLU A O 1
ATOM 689 N N . SER A 1 96 ? -17.371 -1.224 32.464 1.00 72.56 96 SER A N 1
ATOM 690 C CA . SER A 1 96 ? -17.137 -2.174 33.554 1.00 72.56 96 SER A CA 1
ATOM 691 C C . SER A 1 96 ? -15.686 -2.673 33.623 1.00 72.56 96 SER A C 1
ATOM 693 O O . SER A 1 96 ? -15.280 -3.176 34.670 1.00 72.56 96 SER A O 1
ATOM 695 N N . GLY A 1 97 ? -14.902 -2.514 32.544 1.00 70.62 97 GLY A N 1
ATOM 696 C CA . GLY A 1 97 ? -13.530 -3.016 32.441 1.00 70.62 97 GLY A CA 1
ATOM 697 C C . GLY A 1 97 ? -13.402 -4.520 32.716 1.00 70.62 97 GLY A C 1
ATOM 698 O O . GLY A 1 97 ? -14.387 -5.243 32.865 1.00 70.62 97 GLY A O 1
ATOM 699 N N . LEU A 1 98 ? -12.165 -5.008 32.795 1.00 75.25 98 LEU A N 1
ATOM 700 C CA . LEU A 1 98 ? -11.864 -6.325 33.360 1.00 75.25 98 LEU A CA 1
ATOM 701 C C . LEU A 1 98 ? -11.122 -6.145 34.685 1.00 75.25 98 LEU A C 1
ATOM 703 O O . LEU A 1 98 ? -10.129 -5.420 34.749 1.00 75.25 98 LEU A O 1
ATOM 707 N N . SER A 1 99 ? -11.588 -6.827 35.734 1.00 77.81 99 SER A N 1
ATOM 708 C CA . SER A 1 99 ? -10.879 -6.928 37.012 1.00 77.81 99 SER A CA 1
ATOM 709 C C . SER A 1 99 ? -10.162 -8.284 37.070 1.00 77.81 99 SER A C 1
ATOM 711 O O . SER A 1 99 ? -10.824 -9.323 37.153 1.00 77.81 99 SER A O 1
ATOM 713 N N . PRO A 1 100 ? -8.824 -8.324 36.953 1.00 74.94 100 PRO A N 1
ATOM 714 C CA . PRO A 1 100 ? -8.078 -9.570 37.001 1.00 74.94 100 PRO A CA 1
ATOM 715 C C . PRO A 1 100 ? -8.090 -10.130 38.425 1.00 74.94 100 PRO A C 1
ATOM 717 O O . PRO A 1 100 ? -7.803 -9.415 39.384 1.00 74.94 100 PRO A O 1
ATOM 720 N N . LEU A 1 101 ? -8.332 -11.438 38.567 1.00 75.19 101 LEU A N 1
ATOM 721 C CA . LEU A 1 101 ? -8.358 -12.100 39.880 1.00 75.19 101 LEU A CA 1
ATOM 722 C C . LEU A 1 101 ? -7.053 -11.920 40.676 1.00 75.19 101 LEU A C 1
ATOM 724 O O . LEU A 1 101 ? -7.082 -11.922 41.902 1.00 75.19 101 LEU A O 1
ATOM 728 N N . ALA A 1 102 ? -5.916 -11.766 39.993 1.00 78.38 102 ALA A N 1
ATOM 729 C CA . ALA A 1 102 ? -4.617 -11.573 40.633 1.00 78.38 102 ALA A CA 1
ATOM 730 C C . ALA A 1 102 ? -4.387 -10.134 41.136 1.00 78.38 102 ALA A C 1
ATOM 732 O O . ALA A 1 102 ? -3.602 -9.935 42.060 1.00 78.38 102 ALA A O 1
ATOM 733 N N . LEU A 1 103 ? -5.039 -9.130 40.534 1.00 75.75 103 LEU A N 1
ATOM 734 C CA . LEU A 1 103 ? -4.902 -7.712 40.889 1.00 75.75 103 LEU A CA 1
ATOM 735 C C . LEU A 1 103 ? -6.278 -7.013 40.872 1.00 75.75 103 LEU A C 1
ATOM 737 O O . LEU A 1 103 ? -6.517 -6.138 40.041 1.00 75.75 103 LEU A O 1
ATOM 741 N N . PRO A 1 104 ? -7.188 -7.349 41.803 1.00 71.56 104 PRO A N 1
ATOM 742 C CA . PRO A 1 104 ? -8.552 -6.815 41.804 1.00 71.56 104 PRO A CA 1
ATOM 743 C C . PRO A 1 104 ? -8.623 -5.297 42.045 1.00 71.56 104 PRO A C 1
ATOM 745 O O . PRO A 1 104 ? -9.630 -4.673 41.721 1.00 71.56 104 PRO A O 1
ATOM 748 N N . ALA A 1 105 ? -7.554 -4.695 42.581 1.00 72.12 105 ALA A N 1
ATOM 749 C CA . ALA A 1 105 ? -7.434 -3.249 42.778 1.00 72.12 105 ALA A CA 1
ATOM 750 C C . ALA A 1 105 ? -7.109 -2.463 41.489 1.00 72.12 105 ALA A C 1
ATOM 752 O O . ALA A 1 105 ? -7.171 -1.235 41.506 1.00 72.12 105 ALA A O 1
ATOM 753 N N . SER A 1 106 ? -6.778 -3.143 40.386 1.00 74.31 106 SER A N 1
ATOM 754 C CA . SER A 1 106 ? -6.478 -2.518 39.095 1.00 74.31 106 SER A CA 1
ATOM 755 C C . SER A 1 106 ? -7.526 -2.920 38.061 1.00 74.31 106 SER A C 1
ATOM 757 O O . SER A 1 106 ? -7.686 -4.102 37.770 1.00 74.31 106 SER A O 1
ATOM 759 N N . SER A 1 107 ? -8.224 -1.951 37.470 1.00 72.94 107 SER A N 1
ATOM 760 C CA . SER A 1 107 ? -9.097 -2.193 36.319 1.00 72.94 107 SER A CA 1
ATOM 761 C C . SER A 1 107 ? -8.292 -2.118 35.019 1.00 72.94 107 SER A C 1
ATOM 763 O O . SER A 1 107 ? -7.547 -1.165 34.791 1.00 72.94 107 SER A O 1
ATOM 765 N N . LEU A 1 108 ? -8.434 -3.125 34.152 1.00 79.88 108 LEU A N 1
ATOM 766 C CA . LEU A 1 108 ? -7.949 -3.042 32.775 1.00 79.88 108 LEU A CA 1
ATOM 767 C C . LEU A 1 108 ? -9.055 -2.486 31.869 1.00 79.88 108 LEU A C 1
ATOM 769 O O . LEU A 1 108 ? -10.197 -2.957 31.957 1.00 79.88 108 LEU A O 1
ATOM 773 N N . PRO A 1 109 ? -8.741 -1.518 30.987 1.00 81.06 109 PRO A N 1
ATOM 774 C CA . PRO A 1 109 ? -9.705 -1.028 30.016 1.00 81.06 109 PRO A CA 1
ATOM 775 C C . PRO A 1 109 ? -10.060 -2.158 29.048 1.00 81.06 109 PRO A C 1
ATOM 777 O O . PRO A 1 109 ? -9.182 -2.807 28.478 1.00 81.06 109 PRO A O 1
ATOM 780 N N . LEU A 1 110 ? -11.358 -2.393 28.877 1.00 86.31 110 LEU A N 1
ATOM 781 C CA . LEU A 1 110 ? -11.885 -3.383 27.951 1.00 86.31 110 LEU A CA 1
ATOM 782 C C . LEU A 1 110 ? -12.505 -2.660 26.759 1.00 86.31 110 LEU A C 1
ATOM 784 O O . LEU A 1 110 ? -13.288 -1.726 26.929 1.00 86.31 110 LEU A O 1
ATOM 788 N N . TYR A 1 111 ? -12.171 -3.122 25.560 1.00 86.69 111 TYR A N 1
ATOM 789 C CA . TYR A 1 111 ? -12.750 -2.625 24.323 1.00 86.69 111 TYR A CA 1
ATOM 790 C C . TYR A 1 111 ? -13.427 -3.762 23.578 1.00 86.69 111 TYR A C 1
ATOM 792 O O . TYR A 1 111 ? -12.877 -4.852 23.447 1.00 86.69 111 TYR A O 1
ATOM 800 N N . GLU A 1 112 ? -14.607 -3.473 23.051 1.00 88.31 112 GLU A N 1
ATOM 801 C CA . GLU A 1 112 ? -15.264 -4.323 22.074 1.00 88.31 112 GLU A CA 1
ATOM 802 C C . GLU A 1 112 ? -14.992 -3.786 20.676 1.00 88.31 112 GLU A C 1
ATOM 804 O O . GLU A 1 112 ? -15.111 -2.586 20.405 1.00 88.31 112 GLU A O 1
ATOM 809 N N . VAL A 1 113 ? -14.629 -4.698 19.785 1.00 90.38 113 VAL A N 1
ATOM 810 C CA . VAL A 1 113 ? -14.248 -4.402 18.409 1.00 90.38 113 VAL A CA 1
ATOM 811 C C . VAL A 1 113 ? -14.947 -5.349 17.456 1.00 90.38 113 VAL A C 1
ATOM 813 O O . VAL A 1 113 ? -15.108 -6.533 17.734 1.00 90.38 113 VAL A O 1
ATOM 816 N N . THR A 1 114 ? -15.354 -4.821 16.308 1.00 90.12 114 THR A N 1
ATOM 817 C CA . THR A 1 114 ? -15.941 -5.622 15.229 1.00 90.12 114 THR A CA 1
ATOM 818 C C . THR A 1 114 ? -14.854 -6.272 14.365 1.00 90.12 114 THR A C 1
ATOM 820 O O . THR A 1 114 ? -13.757 -5.712 14.257 1.00 90.12 114 THR A O 1
ATOM 823 N N . PRO A 1 115 ? -15.152 -7.375 13.652 1.00 86.38 115 PRO A N 1
ATOM 824 C CA . PRO A 1 115 ? -14.193 -8.039 12.763 1.00 86.38 115 PRO A CA 1
ATOM 825 C C . PRO A 1 115 ? -13.563 -7.110 11.717 1.00 86.38 115 PRO A C 1
ATOM 827 O O . PRO A 1 115 ? -12.365 -7.204 11.445 1.00 86.38 115 PRO A O 1
ATOM 830 N N . GLY A 1 116 ? -14.329 -6.158 11.172 1.00 86.81 116 GLY A N 1
ATOM 831 C CA . GLY A 1 116 ? -13.792 -5.185 10.222 1.00 86.81 116 GLY A CA 1
ATOM 832 C C . GLY A 1 116 ? -12.688 -4.286 10.798 1.00 86.81 116 GLY A C 1
ATOM 833 O O . GLY A 1 116 ? -11.761 -3.913 10.079 1.00 86.81 116 GLY A O 1
ATOM 834 N N . THR A 1 117 ? -12.706 -4.017 12.108 1.00 87.25 117 THR A N 1
ATOM 835 C CA . THR A 1 117 ? -11.647 -3.268 12.804 1.00 87.25 117 THR A CA 1
ATOM 836 C C . THR A 1 117 ? -10.356 -4.081 12.859 1.00 87.25 117 THR A C 1
ATOM 838 O O . THR A 1 117 ? -9.298 -3.569 12.508 1.00 87.25 117 THR A O 1
ATOM 841 N N . VAL A 1 118 ? -10.440 -5.368 13.205 1.00 85.56 118 VAL A N 1
ATOM 842 C CA . VAL A 1 118 ? -9.289 -6.291 13.222 1.00 85.56 118 VAL A CA 1
ATOM 843 C C . VAL A 1 118 ? -8.623 -6.342 11.841 1.00 85.56 118 VAL A C 1
ATOM 845 O O . VAL A 1 118 ? -7.410 -6.173 11.716 1.00 85.56 118 VAL A O 1
ATOM 848 N N . SER A 1 119 ? -9.429 -6.435 10.776 1.00 82.69 119 SER A N 1
ATOM 849 C CA . SER A 1 119 ? -8.926 -6.401 9.398 1.00 82.69 119 SER A CA 1
ATOM 850 C C . SER A 1 119 ? -8.256 -5.073 9.015 1.00 82.69 119 SER A C 1
ATOM 852 O O . SER A 1 119 ? -7.343 -5.086 8.189 1.00 82.69 119 SER A O 1
ATOM 854 N N . LEU A 1 120 ? -8.693 -3.936 9.568 1.00 82.75 120 LEU A N 1
ATOM 855 C CA . LEU A 1 120 ? -8.083 -2.624 9.315 1.00 82.75 120 LEU A CA 1
ATOM 856 C C . LEU A 1 120 ? -6.729 -2.464 10.013 1.00 82.75 120 LEU A C 1
ATOM 858 O O . LEU A 1 120 ? -5.835 -1.848 9.437 1.00 82.75 120 LEU A O 1
ATOM 862 N N . LEU A 1 121 ? -6.574 -3.025 11.215 1.00 81.94 121 LEU A N 1
ATOM 863 C CA . LEU A 1 121 ? -5.306 -3.008 11.950 1.00 81.94 121 LEU A CA 1
ATOM 864 C C . LEU A 1 121 ? -4.296 -4.045 11.428 1.00 81.94 121 LEU A C 1
ATOM 866 O O . LEU A 1 121 ? -3.134 -4.007 11.818 1.00 81.94 121 LEU A O 1
ATOM 870 N N . GLY A 1 122 ? -4.711 -4.954 10.539 1.00 77.94 122 GLY A N 1
ATOM 871 C CA . GLY A 1 122 ? -3.836 -5.996 9.996 1.00 77.94 122 GLY A CA 1
ATOM 872 C C . GLY A 1 122 ? -3.464 -7.069 11.021 1.00 77.94 122 GLY A C 1
ATOM 873 O O . GLY A 1 122 ? -2.504 -7.810 10.816 1.00 77.94 122 GLY A O 1
ATOM 874 N N . THR A 1 123 ? -4.212 -7.156 12.119 1.00 76.06 123 THR A N 1
ATOM 875 C CA . THR A 1 123 ? -4.028 -8.178 13.143 1.00 76.06 123 THR A CA 1
ATOM 876 C C . THR A 1 123 ? -4.857 -9.411 12.799 1.00 76.06 123 THR A C 1
ATOM 878 O O . THR A 1 123 ? -5.853 -9.347 12.078 1.00 76.06 123 THR A O 1
ATOM 881 N N . THR A 1 124 ? -4.432 -10.572 13.291 1.00 65.69 124 THR A N 1
ATOM 882 C CA . THR A 1 124 ? -5.215 -11.808 13.199 1.00 65.69 124 THR A CA 1
ATOM 883 C C . THR A 1 124 ? -5.475 -12.290 14.615 1.00 65.69 124 THR A C 1
ATOM 885 O O . THR A 1 124 ? -4.544 -12.549 15.371 1.00 65.69 124 THR A O 1
ATOM 888 N N . THR A 1 125 ? -6.742 -12.358 15.006 1.00 63.34 125 THR A N 1
ATOM 889 C CA . THR A 1 125 ? -7.148 -12.941 16.285 1.00 63.34 125 THR A CA 1
ATOM 890 C C . THR A 1 125 ? -7.792 -14.288 16.011 1.00 63.34 125 THR A C 1
ATOM 892 O O . THR A 1 125 ? -8.804 -14.363 15.316 1.00 63.34 125 THR A O 1
ATOM 895 N N . ALA A 1 126 ? -7.177 -15.356 16.525 1.00 59.53 126 ALA A N 1
ATOM 896 C CA . ALA A 1 126 ? -7.730 -16.708 16.456 1.00 59.53 126 ALA A CA 1
ATOM 897 C C . ALA A 1 126 ? -8.980 -16.862 17.340 1.00 59.53 126 ALA A C 1
ATOM 899 O O . ALA A 1 126 ? -9.848 -17.671 17.027 1.00 59.53 126 ALA A O 1
ATOM 900 N N . ASP A 1 127 ? -9.082 -16.043 18.391 1.00 70.50 127 ASP A N 1
ATOM 901 C CA . ASP A 1 127 ? -10.177 -16.052 19.354 1.00 70.50 127 ASP A CA 1
ATOM 902 C C . ASP A 1 127 ? -10.942 -14.718 19.380 1.00 70.50 127 ASP A C 1
ATOM 904 O O . ASP A 1 127 ? -10.355 -13.656 19.151 1.00 70.50 127 ASP A O 1
ATOM 908 N N . PRO A 1 128 ? -12.251 -14.747 19.703 1.00 71.12 128 PRO A N 1
ATOM 909 C CA . PRO A 1 128 ? -13.095 -13.552 19.803 1.00 71.12 128 PRO A CA 1
ATOM 910 C C . PRO A 1 128 ? -12.721 -12.633 20.977 1.00 71.12 128 PRO A C 1
ATOM 912 O O . PRO A 1 128 ? -13.179 -11.496 21.044 1.00 71.12 128 PRO A O 1
ATOM 915 N N . THR A 1 129 ? -11.893 -13.114 21.904 1.00 76.62 129 THR A N 1
ATOM 916 C CA . THR A 1 129 ? -11.379 -12.366 23.052 1.00 76.62 129 THR A CA 1
ATOM 917 C C . THR A 1 129 ? -9.868 -12.501 23.102 1.00 76.62 129 THR A C 1
ATOM 919 O O . THR A 1 129 ? -9.348 -13.614 23.059 1.00 76.62 129 THR A O 1
ATOM 922 N N . GLY A 1 130 ? -9.155 -11.389 23.246 1.00 77.38 130 GLY A N 1
ATOM 923 C CA . GLY A 1 130 ? -7.701 -11.414 23.317 1.00 77.38 130 GLY A CA 1
ATOM 924 C C . GLY A 1 130 ? -7.099 -10.032 23.509 1.00 77.38 130 GLY A C 1
ATOM 925 O O . GLY A 1 130 ? -7.810 -9.036 23.641 1.00 77.38 130 GLY A O 1
ATOM 926 N N . ILE A 1 131 ? -5.770 -9.990 23.525 1.00 74.31 131 ILE A N 1
ATOM 927 C CA . ILE A 1 131 ? -5.001 -8.749 23.559 1.00 74.31 131 ILE A CA 1
ATOM 928 C C . ILE A 1 131 ? -4.540 -8.460 22.133 1.00 74.31 131 ILE A C 1
ATOM 930 O O . ILE A 1 131 ? -3.886 -9.293 21.507 1.00 74.31 131 ILE A O 1
ATOM 934 N N . LEU A 1 132 ? -4.899 -7.284 21.627 1.00 68.06 132 LEU A N 1
ATOM 935 C CA . LEU A 1 132 ? -4.377 -6.746 20.376 1.00 68.06 132 LEU A CA 1
ATOM 936 C C . LEU A 1 132 ? -3.106 -5.953 20.710 1.00 68.06 132 LEU A C 1
ATOM 938 O O . LEU A 1 132 ? -3.187 -4.978 21.458 1.00 68.06 132 LEU A O 1
ATOM 942 N N . LEU A 1 133 ? -1.954 -6.412 20.210 1.00 60.25 133 LEU A N 1
ATOM 943 C CA . LEU A 1 133 ? -0.640 -5.770 20.352 1.00 60.25 133 LEU A CA 1
ATOM 944 C C . LEU A 1 133 ? -0.175 -5.193 19.015 1.00 60.25 133 LEU A C 1
ATOM 946 O O . LEU A 1 133 ? -0.422 -5.862 17.984 1.00 60.25 133 LEU A O 1
#

Sequence (133 aa):
MSTLSWRALLSEAWRDCMSGTARVGMLTILATALVGGIICADAFSLRSVSVEAASFRVHLGSVRVLQAQGSIDGATCDALSRIPGVRAGAVRSVESGLSPLALPASSLPLYEVTPGTVSLLGTTTADPTGILL

Radius of gyration: 33.22 Å; chains: 1; bounding box: 53×33×106 Å

pLDDT: mean 82.12, std 9.3, range [45.81, 96.56]